Protein AF-A0A2R7KEZ8-F1 (afdb_monomer_lite)

pLDDT: mean 73.99, std 11.91, range [46.31, 89.0]

Secondary structure (DSSP, 8-state):
--SHHHHHHHHHHHHHHHHHHHHHHHHHHHHHHHHHHHHHHHHHTTS---TTS--GGG-TTSSHHHHHHHHHTT-HHHHHHHHHHHHHHHHHHHHHHHHHHHHHH----

Structure (mmCIF, N/CA/C/O backbone):
data_AF-A0A2R7KEZ8-F1
#
_entry.id   AF-A0A2R7KEZ8-F1
#
loop_
_atom_site.group_PDB
_atom_site.id
_atom_site.type_symbol
_atom_site.label_atom_id
_atom_site.label_alt_id
_atom_site.label_comp_id
_atom_site.label_asym_id
_atom_site.label_entity_id
_atom_site.label_seq_id
_atom_site.pdbx_PDB_ins_code
_atom_site.Cartn_x
_atom_site.Cartn_y
_atom_site.Cartn_z
_atom_site.occupancy
_atom_site.B_iso_or_equiv
_atom_site.auth_seq_id
_atom_site.auth_comp_id
_atom_site.auth_asym_id
_atom_site.auth_atom_id
_atom_site.pdbx_PDB_model_num
ATOM 1 N N . MET A 1 1 ? -35.814 -7.122 31.284 1.00 46.31 1 MET A N 1
ATOM 2 C CA . MET A 1 1 ? -34.596 -7.934 31.046 1.00 46.31 1 MET A CA 1
ATOM 3 C C . MET A 1 1 ? -34.205 -7.962 29.551 1.00 46.31 1 MET A C 1
ATOM 5 O O . MET A 1 1 ? -33.926 -9.023 29.018 1.00 46.31 1 MET A O 1
ATOM 9 N N . MET A 1 2 ? -34.173 -6.813 28.847 1.00 48.31 2 MET A N 1
ATOM 10 C CA . MET A 1 2 ? -34.142 -6.778 27.364 1.00 48.31 2 MET A CA 1
ATOM 11 C C . MET A 1 2 ? -33.223 -5.681 26.782 1.00 48.31 2 MET A C 1
ATOM 13 O O . MET A 1 2 ? -33.579 -5.007 25.823 1.00 48.31 2 MET A O 1
ATOM 17 N N . LYS A 1 3 ? -32.047 -5.453 27.388 1.00 49.75 3 LYS A N 1
ATOM 18 C CA . LYS A 1 3 ? -31.067 -4.449 26.906 1.00 49.75 3 LYS A CA 1
ATOM 19 C C . LYS A 1 3 ? -29.722 -5.048 26.457 1.00 49.75 3 LYS A C 1
ATOM 21 O O . LYS A 1 3 ? -28.936 -4.357 25.828 1.00 49.75 3 LYS A O 1
ATOM 26 N N . LYS A 1 4 ? -29.479 -6.340 26.724 1.00 51.09 4 LYS A N 1
ATOM 27 C CA . LYS A 1 4 ? -28.204 -7.025 26.426 1.00 51.09 4 LYS A CA 1
ATOM 28 C C . LYS A 1 4 ? -28.063 -7.490 24.968 1.00 51.09 4 LYS A C 1
ATOM 30 O O . LYS A 1 4 ? -26.947 -7.579 24.478 1.00 51.09 4 LYS A O 1
ATOM 35 N N . SER A 1 5 ? -29.168 -7.759 24.263 1.00 54.31 5 SER A N 1
ATOM 36 C CA . SER A 1 5 ? -29.112 -8.305 22.897 1.00 54.31 5 SER A CA 1
ATOM 37 C C . SER A 1 5 ? -28.628 -7.283 21.869 1.00 54.31 5 SER A C 1
ATOM 39 O O . SER A 1 5 ? -27.780 -7.618 21.053 1.00 54.31 5 SER A O 1
ATOM 41 N N . LYS A 1 6 ? -29.098 -6.028 21.928 1.00 53.88 6 LYS A N 1
ATOM 42 C CA . LYS A 1 6 ? -28.730 -5.005 20.932 1.00 53.88 6 LYS A CA 1
ATOM 43 C C . LYS A 1 6 ? -27.226 -4.714 20.875 1.00 53.88 6 LYS A C 1
ATOM 45 O O . LYS A 1 6 ? -26.713 -4.526 19.781 1.00 53.88 6 LYS A O 1
ATOM 50 N N . HIS A 1 7 ? -26.534 -4.714 22.016 1.00 55.72 7 HIS A N 1
ATOM 51 C CA . HIS A 1 7 ? -25.083 -4.491 22.053 1.00 55.72 7 HIS A CA 1
ATOM 52 C C . HIS A 1 7 ? -24.303 -5.672 21.468 1.00 55.72 7 HIS A C 1
ATOM 54 O O . HIS A 1 7 ? -23.367 -5.468 20.710 1.00 55.72 7 HIS A O 1
ATOM 60 N N . TYR A 1 8 ? -24.741 -6.905 21.744 1.00 59.47 8 TYR A N 1
ATOM 61 C CA . TYR A 1 8 ? -24.075 -8.106 21.237 1.00 59.47 8 TYR A CA 1
ATOM 62 C C . TYR A 1 8 ? -24.148 -8.223 19.707 1.00 59.47 8 TYR A C 1
ATOM 64 O O . TYR A 1 8 ? -23.199 -8.674 19.074 1.00 59.47 8 TYR A O 1
ATOM 72 N N . PHE A 1 9 ? -25.268 -7.806 19.106 1.00 59.72 9 PHE A N 1
ATOM 73 C CA . PHE A 1 9 ? -25.386 -7.734 17.648 1.00 59.72 9 PHE A CA 1
ATOM 74 C C . PHE A 1 9 ? -24.511 -6.616 17.069 1.00 59.72 9 PHE A C 1
ATOM 76 O O . PHE A 1 9 ? -23.752 -6.885 16.147 1.00 59.72 9 PHE A O 1
ATOM 83 N N . ALA A 1 10 ? -24.523 -5.419 17.669 1.00 63.66 10 ALA A N 1
ATOM 84 C CA . ALA A 1 10 ? -23.701 -4.299 17.211 1.00 63.66 10 ALA A CA 1
ATOM 85 C C . ALA A 1 10 ? -22.187 -4.596 17.267 1.00 63.66 10 ALA A C 1
ATOM 87 O O . ALA A 1 10 ? -21.489 -4.340 16.289 1.00 63.66 10 ALA A O 1
ATOM 88 N N . ASP A 1 11 ? -21.683 -5.201 18.349 1.00 66.19 11 ASP A N 1
ATOM 89 C CA . ASP A 1 11 ? -20.265 -5.593 18.455 1.00 66.19 11 ASP A CA 1
ATOM 90 C C . ASP A 1 11 ? -19.882 -6.658 17.431 1.00 66.19 11 ASP A C 1
ATOM 92 O O . ASP A 1 11 ? -18.816 -6.599 16.812 1.00 66.19 11 ASP A O 1
ATOM 96 N N . LYS A 1 12 ? -20.763 -7.644 17.229 1.00 71.69 12 LYS A N 1
ATOM 97 C CA . LYS A 1 12 ? -20.532 -8.712 16.258 1.00 71.69 12 LYS A CA 1
ATOM 98 C C . LYS A 1 12 ? -20.501 -8.160 14.834 1.00 71.69 12 LYS A C 1
ATOM 100 O O . LYS A 1 12 ? -19.637 -8.560 14.055 1.00 71.69 12 LYS A O 1
ATOM 105 N N . ASP A 1 13 ? -21.379 -7.214 14.515 1.00 75.56 13 ASP A N 1
ATOM 106 C CA . ASP A 1 13 ? -21.405 -6.542 13.217 1.00 75.56 13 ASP A CA 1
ATOM 107 C C . ASP A 1 13 ? -20.124 -5.721 12.994 1.00 75.56 13 ASP A C 1
ATOM 109 O O . ASP A 1 13 ? -19.510 -5.820 11.932 1.00 75.56 13 ASP A O 1
ATOM 113 N N . VAL A 1 14 ? -19.641 -4.997 14.011 1.00 73.38 14 VAL A N 1
ATOM 114 C CA . VAL A 1 14 ? -18.378 -4.236 13.941 1.00 73.38 14 VAL A CA 1
ATOM 115 C C . VAL A 1 14 ? -17.174 -5.156 13.720 1.00 73.38 14 VAL A C 1
ATOM 117 O O . VAL A 1 14 ? -16.351 -4.887 12.843 1.00 73.38 14 VAL A O 1
ATOM 120 N N . GLN A 1 15 ? -17.078 -6.275 14.443 1.00 75.94 15 GLN A N 1
ATOM 121 C CA . GLN A 1 15 ? -15.993 -7.246 14.253 1.00 75.94 15 GLN A CA 1
ATOM 122 C C . GLN A 1 15 ? -16.012 -7.878 12.853 1.00 75.94 15 GLN A C 1
ATOM 124 O O . GLN A 1 15 ? -14.956 -8.073 12.245 1.00 75.94 15 GLN A O 1
ATOM 129 N N . VAL A 1 16 ? -17.200 -8.164 12.311 1.00 80.62 16 VAL A N 1
ATOM 130 C CA . VAL A 1 16 ? -17.361 -8.699 10.950 1.00 80.62 16 VAL A CA 1
ATOM 131 C C . VAL A 1 16 ? -16.988 -7.657 9.895 1.00 80.62 16 VAL A C 1
ATOM 133 O O . VAL A 1 16 ? -16.292 -7.993 8.933 1.00 80.62 16 VAL A O 1
ATOM 136 N N . ILE A 1 17 ? -17.382 -6.394 10.077 1.00 78.50 17 ILE A N 1
ATOM 137 C CA . ILE A 1 17 ? -17.011 -5.287 9.183 1.00 78.50 17 ILE A CA 1
ATOM 138 C C . ILE A 1 17 ? -15.492 -5.095 9.185 1.00 78.50 17 ILE A C 1
ATOM 140 O O . ILE A 1 17 ? -14.886 -5.045 8.114 1.00 78.50 17 ILE A O 1
ATOM 144 N N . LEU A 1 18 ? -14.863 -5.072 10.365 1.00 76.81 18 LEU A N 1
ATOM 145 C CA . LEU A 1 18 ? -13.409 -4.969 10.500 1.00 76.81 18 LEU A CA 1
ATOM 146 C C . LEU A 1 18 ? -12.700 -6.145 9.817 1.00 76.81 18 LEU A C 1
ATOM 148 O O . LEU A 1 18 ? -11.789 -5.936 9.018 1.00 76.81 18 LEU A O 1
ATOM 152 N N . GLY A 1 19 ? -13.146 -7.381 10.057 1.00 78.81 19 GLY A N 1
ATOM 153 C CA . GLY A 1 19 ? -12.579 -8.564 9.404 1.00 78.81 19 GLY A CA 1
ATOM 154 C C . GLY A 1 19 ? -12.729 -8.546 7.877 1.00 78.81 19 GLY A C 1
ATOM 155 O O . GLY A 1 19 ? -11.814 -8.947 7.153 1.00 78.81 19 GLY A O 1
ATOM 156 N N . THR A 1 20 ? -13.860 -8.044 7.376 1.00 82.69 20 THR A N 1
ATOM 157 C CA . THR A 1 20 ? -14.147 -7.961 5.936 1.00 82.69 20 THR A CA 1
ATOM 158 C C . THR A 1 20 ? -13.317 -6.873 5.264 1.00 82.69 20 THR A C 1
ATOM 160 O O . THR A 1 20 ? -12.714 -7.130 4.223 1.00 82.69 20 THR A O 1
ATOM 163 N N . LEU A 1 21 ? -13.208 -5.693 5.879 1.00 79.62 21 LEU A N 1
ATOM 164 C CA . LEU A 1 21 ? -12.395 -4.584 5.380 1.00 79.62 21 LEU A CA 1
ATOM 165 C C . LEU A 1 21 ? -10.924 -4.992 5.236 1.00 79.62 21 LEU A C 1
ATOM 167 O O . LEU A 1 21 ? -10.302 -4.724 4.209 1.00 79.62 21 LEU A O 1
ATOM 171 N N . LEU A 1 22 ? -10.395 -5.728 6.217 1.00 78.06 22 LEU A N 1
ATOM 172 C CA . LEU A 1 22 ? -9.034 -6.265 6.163 1.00 78.06 22 LEU A CA 1
ATOM 173 C C . LEU A 1 22 ? -8.850 -7.254 5.008 1.00 78.06 22 LEU A C 1
ATOM 175 O O . LEU A 1 22 ? -7.879 -7.162 4.259 1.00 78.06 22 LEU A O 1
ATOM 179 N N . ARG A 1 23 ? -9.791 -8.189 4.833 1.00 83.94 23 ARG A N 1
ATOM 180 C CA . ARG A 1 23 ? -9.716 -9.188 3.758 1.00 83.94 23 ARG A CA 1
ATOM 181 C C . ARG A 1 23 ? -9.755 -8.530 2.378 1.00 83.94 23 ARG A C 1
ATOM 183 O O . ARG A 1 23 ? -8.964 -8.893 1.512 1.00 83.94 23 ARG A O 1
ATOM 190 N N . VAL A 1 24 ? -10.632 -7.544 2.195 1.00 86.50 24 VAL A N 1
ATOM 191 C CA . VAL A 1 24 ? -10.744 -6.770 0.950 1.00 86.50 24 VAL A CA 1
ATOM 192 C C . VAL A 1 24 ? -9.455 -5.993 0.675 1.00 86.50 24 VAL A C 1
ATOM 194 O O . VAL A 1 24 ? -8.959 -6.040 -0.448 1.00 86.50 24 VAL A O 1
ATOM 197 N N . GLY A 1 25 ? -8.866 -5.348 1.689 1.00 80.69 25 GLY A N 1
ATOM 198 C CA . GLY A 1 25 ? -7.610 -4.604 1.542 1.00 80.69 25 GLY A CA 1
ATOM 199 C C . GLY A 1 25 ? -6.441 -5.477 1.078 1.00 80.69 25 GLY A C 1
ATOM 200 O O . GLY A 1 25 ? -5.718 -5.106 0.150 1.00 80.69 25 GLY A O 1
ATOM 201 N N . VAL A 1 26 ? -6.296 -6.676 1.655 1.00 84.19 26 VAL A N 1
ATOM 202 C CA . VAL A 1 26 ? -5.250 -7.630 1.249 1.00 84.19 26 VAL A CA 1
ATOM 203 C C . VAL A 1 26 ? -5.470 -8.115 -0.184 1.00 84.19 26 VAL A C 1
ATOM 205 O O . VAL A 1 26 ? -4.536 -8.087 -0.983 1.00 84.19 26 VAL A O 1
ATOM 208 N N . ILE A 1 27 ? -6.697 -8.515 -0.535 1.00 87.12 27 ILE A N 1
ATOM 209 C CA . ILE A 1 27 ? -7.023 -9.006 -1.885 1.00 87.12 27 ILE A CA 1
ATOM 210 C C . ILE A 1 27 ? -6.776 -7.918 -2.937 1.00 87.12 27 ILE A C 1
ATOM 212 O O . ILE A 1 27 ? -6.194 -8.196 -3.990 1.00 87.12 27 ILE A O 1
ATOM 216 N N . LEU A 1 28 ? -7.172 -6.676 -2.650 1.00 84.94 28 LEU A N 1
ATOM 217 C CA . LEU A 1 28 ? -6.943 -5.542 -3.540 1.00 84.94 28 LEU A CA 1
ATOM 218 C C . LEU A 1 28 ? -5.443 -5.291 -3.737 1.00 84.94 28 LEU A C 1
ATOM 220 O O . LEU A 1 28 ? -4.983 -5.173 -4.871 1.00 84.94 28 LEU A O 1
ATOM 224 N N . SER A 1 29 ? -4.672 -5.284 -2.649 1.00 77.56 29 SER A N 1
ATOM 225 C CA . SER A 1 29 ? -3.224 -5.065 -2.696 1.00 77.56 29 SER A CA 1
ATOM 226 C C . SER A 1 29 ? -2.507 -6.168 -3.480 1.00 77.56 29 SER A C 1
ATOM 228 O O . SER A 1 29 ? -1.693 -5.872 -4.353 1.00 77.56 29 SER A O 1
ATOM 230 N N . MET A 1 30 ? -2.857 -7.438 -3.239 1.00 84.75 30 MET A N 1
ATOM 231 C CA . MET A 1 30 ? -2.334 -8.571 -4.011 1.00 84.75 30 MET A CA 1
ATOM 232 C C . MET A 1 30 ? -2.651 -8.426 -5.499 1.00 84.75 30 MET A C 1
ATOM 234 O O . MET A 1 30 ? -1.771 -8.640 -6.327 1.00 84.75 30 MET A O 1
ATOM 238 N N . SER A 1 31 ? -3.874 -8.019 -5.842 1.00 89.00 31 SER A N 1
ATOM 239 C CA . SER A 1 31 ? -4.285 -7.825 -7.236 1.00 89.00 31 SER A CA 1
ATOM 240 C C . SER A 1 31 ? -3.463 -6.729 -7.921 1.00 89.00 31 SER A C 1
ATOM 242 O O . SER A 1 31 ? -2.977 -6.930 -9.031 1.00 89.00 31 SER A O 1
ATOM 244 N N . VAL A 1 32 ? -3.245 -5.593 -7.247 1.00 85.56 32 VAL A N 1
ATOM 245 C CA . VAL A 1 32 ? -2.443 -4.475 -7.774 1.00 85.56 32 VAL A CA 1
ATOM 246 C C . VAL A 1 32 ? -0.979 -4.877 -7.969 1.00 85.56 32 VAL A C 1
ATOM 248 O O . VAL A 1 32 ? -0.421 -4.626 -9.036 1.00 85.56 32 VAL A O 1
ATOM 251 N N . VAL A 1 33 ? -0.363 -5.536 -6.980 1.00 80.81 33 VAL A N 1
ATOM 252 C CA . VAL A 1 33 ? 1.028 -6.018 -7.084 1.00 80.81 33 VAL A CA 1
ATOM 253 C C . VAL A 1 33 ? 1.170 -7.025 -8.218 1.00 80.81 33 VAL A C 1
ATOM 255 O O . VAL A 1 33 ? 2.127 -6.954 -8.984 1.00 80.81 33 VAL A O 1
ATOM 258 N N . LEU A 1 34 ? 0.217 -7.946 -8.350 1.00 87.00 34 LEU A N 1
ATOM 259 C CA . LEU A 1 34 ? 0.257 -8.991 -9.366 1.00 87.00 34 LEU A CA 1
ATOM 260 C C . LEU A 1 34 ? 0.109 -8.397 -10.774 1.00 87.00 34 LEU A C 1
ATOM 262 O O . LEU A 1 34 ? 0.880 -8.751 -11.663 1.00 87.00 34 LEU A O 1
ATOM 266 N N . LEU A 1 35 ? -0.790 -7.426 -10.963 1.00 86.75 35 LEU A N 1
ATOM 267 C CA . LEU A 1 35 ? -0.907 -6.671 -12.215 1.00 86.75 35 LEU A CA 1
ATOM 268 C C . LEU A 1 35 ? 0.373 -5.886 -12.538 1.00 86.75 35 LEU A C 1
ATOM 270 O O . LEU A 1 35 ? 0.880 -5.980 -13.656 1.00 86.75 35 LEU A O 1
ATOM 274 N N . GLY A 1 36 ? 0.929 -5.157 -11.566 1.00 79.19 36 GLY A N 1
ATOM 275 C CA . GLY A 1 36 ? 2.191 -4.428 -11.735 1.00 79.19 36 GLY A CA 1
ATOM 276 C C . GLY A 1 36 ? 3.358 -5.354 -12.083 1.00 79.19 36 GLY A C 1
ATOM 277 O O . GLY A 1 36 ? 4.138 -5.056 -12.985 1.00 79.19 36 GLY A O 1
ATOM 278 N N . GLY A 1 37 ? 3.432 -6.514 -11.427 1.00 79.50 37 GLY A N 1
ATOM 279 C CA . GLY A 1 37 ? 4.425 -7.551 -11.689 1.00 79.50 37 GLY A CA 1
ATOM 280 C C . GLY A 1 37 ? 4.308 -8.147 -13.091 1.00 79.50 37 GLY A C 1
ATOM 281 O O . GLY A 1 37 ? 5.319 -8.280 -13.776 1.00 79.50 37 GLY A O 1
ATOM 282 N N . ILE A 1 38 ? 3.089 -8.445 -13.559 1.00 85.44 38 ILE A N 1
ATOM 283 C CA . ILE A 1 38 ? 2.860 -8.921 -14.933 1.00 85.44 38 ILE A CA 1
ATOM 284 C C . ILE A 1 38 ? 3.330 -7.873 -15.947 1.00 85.44 38 ILE A C 1
ATOM 286 O O . ILE A 1 38 ? 4.094 -8.203 -16.851 1.00 85.44 38 ILE A O 1
ATOM 290 N N . ILE A 1 39 ? 2.925 -6.608 -15.787 1.00 81.44 39 ILE A N 1
ATOM 291 C CA . ILE A 1 39 ? 3.327 -5.516 -16.691 1.00 81.44 39 ILE A CA 1
ATOM 292 C C . ILE A 1 39 ? 4.851 -5.352 -16.696 1.00 81.44 39 ILE A C 1
ATOM 294 O O . ILE A 1 39 ? 5.459 -5.211 -17.757 1.00 81.44 39 ILE A O 1
ATOM 298 N N . TYR A 1 40 ? 5.482 -5.415 -15.523 1.00 75.94 40 TYR A N 1
ATOM 299 C CA . TYR A 1 40 ? 6.932 -5.333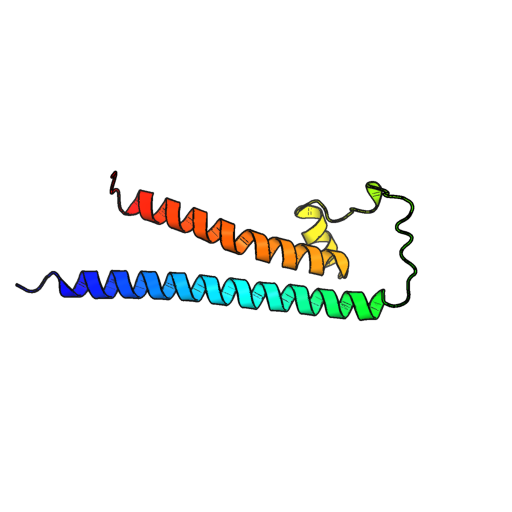 -15.393 1.00 75.94 40 TYR A CA 1
ATOM 300 C C . TYR A 1 40 ? 7.643 -6.479 -16.114 1.00 75.94 40 TYR A C 1
ATOM 302 O O . TYR A 1 40 ? 8.575 -6.230 -16.875 1.00 75.94 40 TYR A O 1
ATOM 310 N N . LEU A 1 41 ? 7.185 -7.722 -15.939 1.00 79.81 41 LEU A N 1
ATOM 311 C CA . LEU A 1 41 ? 7.760 -8.881 -16.624 1.00 79.81 41 LEU A CA 1
ATOM 312 C C . LEU A 1 41 ? 7.580 -8.802 -18.145 1.00 79.81 41 LEU A C 1
ATOM 314 O O . LEU A 1 41 ? 8.490 -9.172 -18.882 1.00 79.81 41 LEU A O 1
ATOM 318 N N . LEU A 1 42 ? 6.450 -8.278 -18.626 1.00 78.81 42 LEU A N 1
ATOM 319 C CA . LEU A 1 42 ? 6.218 -8.087 -20.060 1.00 78.81 42 LEU A CA 1
ATOM 320 C C . LEU A 1 42 ? 7.140 -7.017 -20.664 1.00 78.81 42 LEU A C 1
ATOM 322 O O . LEU A 1 42 ? 7.661 -7.222 -21.759 1.00 78.81 42 LEU A O 1
ATOM 326 N N . HIS A 1 43 ? 7.370 -5.901 -19.964 1.00 68.56 43 HIS A N 1
ATOM 327 C CA . HIS A 1 43 ? 8.218 -4.813 -20.468 1.00 68.56 43 HIS A CA 1
ATOM 328 C C . HIS A 1 43 ? 9.720 -5.044 -20.260 1.00 68.56 43 HIS A C 1
ATOM 330 O O . HIS A 1 43 ? 10.517 -4.715 -21.134 1.00 68.56 43 HIS A O 1
ATOM 336 N N . HIS A 1 44 ? 10.119 -5.599 -19.116 1.00 68.25 44 HIS A N 1
ATOM 337 C CA . HIS A 1 44 ? 11.520 -5.703 -18.696 1.00 68.25 44 HIS A CA 1
ATOM 338 C C . HIS A 1 44 ? 12.040 -7.145 -18.617 1.00 68.25 44 HIS A C 1
ATOM 340 O O . HIS A 1 44 ? 13.216 -7.343 -18.326 1.00 68.25 44 HIS A O 1
ATOM 346 N N . GLY A 1 45 ? 11.234 -8.163 -18.946 1.00 59.25 45 GLY A N 1
ATOM 347 C CA . GLY A 1 45 ? 11.622 -9.580 -18.848 1.00 59.25 45 GLY A CA 1
ATOM 348 C C . GLY A 1 45 ? 12.793 -10.025 -19.736 1.00 59.25 45 GLY A C 1
ATOM 349 O O . GLY A 1 45 ? 13.252 -11.156 -19.607 1.00 59.25 45 GLY A O 1
ATOM 350 N N . LYS A 1 46 ? 13.295 -9.160 -20.628 1.00 59.56 46 LYS A N 1
ATOM 351 C CA . LYS A 1 46 ? 14.464 -9.414 -21.494 1.00 59.56 46 LYS A CA 1
ATOM 352 C C . LYS A 1 46 ? 15.680 -8.530 -21.176 1.00 59.56 46 LYS A C 1
ATOM 354 O O . LYS A 1 46 ? 16.707 -8.666 -21.836 1.00 59.56 46 LYS A O 1
ATOM 359 N N . GLY A 1 47 ? 15.576 -7.614 -20.212 1.00 54.16 47 GLY A N 1
ATOM 360 C CA . GLY A 1 47 ? 16.668 -6.715 -19.839 1.00 54.16 47 GLY A CA 1
ATOM 361 C C . GLY A 1 47 ? 17.596 -7.364 -18.816 1.00 54.16 47 GLY A C 1
ATOM 362 O O . GLY A 1 47 ? 17.157 -7.715 -17.725 1.00 54.16 47 GLY A O 1
ATOM 363 N N . LEU A 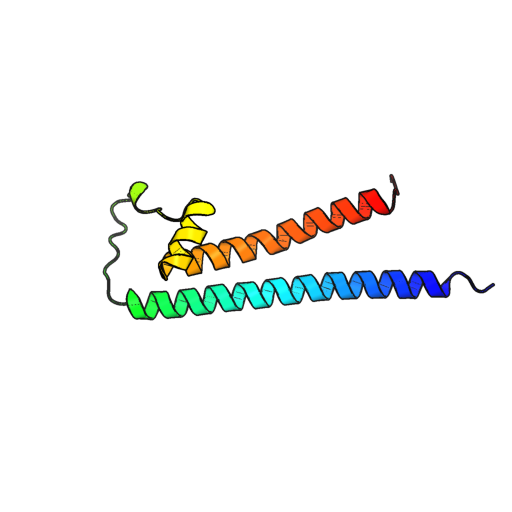1 48 ? 18.882 -7.509 -19.144 1.00 52.12 48 LEU A N 1
ATOM 364 C CA . LEU A 1 48 ? 19.915 -7.893 -18.180 1.00 52.12 48 LEU A CA 1
ATOM 365 C C . LEU A 1 48 ? 20.045 -6.781 -17.131 1.00 52.12 48 LEU A C 1
ATOM 367 O O . LEU A 1 48 ? 20.665 -5.748 -17.378 1.00 52.12 48 LEU A O 1
ATOM 371 N N . VAL A 1 49 ? 19.424 -6.971 -15.969 1.00 57.28 49 VAL A N 1
ATOM 372 C CA . VAL A 1 49 ? 19.621 -6.083 -14.823 1.00 57.28 49 VAL A CA 1
ATOM 373 C C . VAL A 1 49 ? 20.979 -6.428 -14.222 1.00 57.28 49 VAL A C 1
ATOM 375 O O . VAL A 1 49 ? 21.160 -7.492 -13.633 1.00 57.28 49 VAL A O 1
ATOM 378 N N . ASP A 1 50 ? 21.960 -5.551 -14.422 1.00 55.59 50 ASP A N 1
ATOM 379 C CA . ASP A 1 50 ? 23.279 -5.717 -13.822 1.00 55.59 50 ASP A CA 1
ATOM 380 C C . ASP A 1 50 ? 23.209 -5.374 -12.326 1.00 55.59 50 ASP A C 1
ATOM 382 O O . ASP A 1 50 ? 23.193 -4.208 -11.929 1.00 55.59 50 ASP A O 1
ATOM 386 N N . TYR A 1 51 ? 23.116 -6.414 -11.495 1.00 60.66 51 TYR A N 1
ATOM 387 C CA . TYR A 1 51 ? 23.107 -6.314 -10.034 1.00 60.66 51 TYR A CA 1
ATOM 388 C C . TYR A 1 51 ? 24.512 -6.140 -9.432 1.00 60.66 51 TYR A C 1
ATOM 390 O O . TYR A 1 51 ? 24.632 -6.062 -8.210 1.00 60.66 51 TYR A O 1
ATOM 398 N N . LYS A 1 52 ? 25.590 -6.083 -10.236 1.00 59.97 52 LYS A N 1
ATOM 399 C CA . LYS A 1 52 ? 26.956 -5.929 -9.698 1.00 59.97 52 LYS A CA 1
ATOM 400 C C . LYS A 1 52 ? 27.222 -4.561 -9.079 1.00 59.97 52 LYS A C 1
ATOM 402 O O . LYS A 1 52 ? 28.116 -4.452 -8.245 1.00 59.97 52 LYS A O 1
ATOM 407 N N . VAL A 1 53 ? 26.473 -3.532 -9.473 1.00 60.91 53 VAL A N 1
ATOM 408 C CA . VAL A 1 53 ? 26.638 -2.168 -8.960 1.00 60.91 53 VAL A CA 1
ATOM 409 C C . VAL A 1 53 ? 25.339 -1.732 -8.299 1.00 60.91 53 VAL A C 1
ATOM 411 O O . VAL A 1 53 ?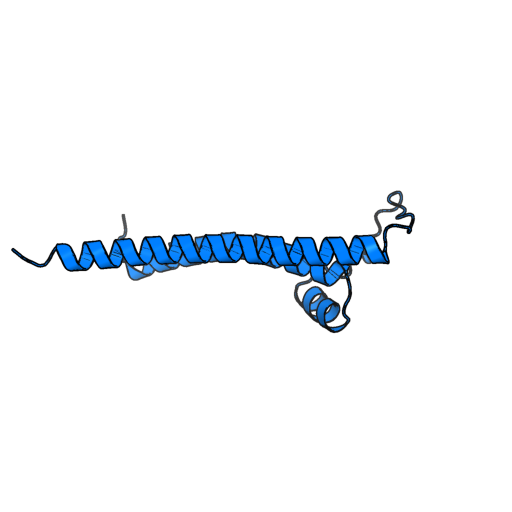 24.347 -1.444 -8.972 1.00 60.91 53 VAL A O 1
ATOM 414 N N . PHE A 1 54 ? 25.343 -1.691 -6.965 1.00 56.59 54 PHE A N 1
ATOM 415 C CA . PHE A 1 54 ? 24.238 -1.133 -6.197 1.00 56.59 54 PHE A CA 1
ATOM 416 C C . PHE A 1 54 ? 24.281 0.391 -6.309 1.00 56.59 54 PHE A C 1
ATOM 418 O O . PHE A 1 54 ? 24.989 1.070 -5.568 1.00 56.59 54 PHE A O 1
ATOM 425 N N . ASP A 1 55 ? 23.560 0.918 -7.291 1.00 61.84 55 ASP A N 1
ATOM 426 C CA . ASP A 1 55 ? 23.434 2.351 -7.506 1.00 61.84 55 ASP A CA 1
ATOM 427 C C . ASP A 1 55 ? 22.151 2.860 -6.843 1.00 61.84 55 ASP A C 1
ATOM 429 O O . ASP A 1 55 ? 21.045 2.711 -7.371 1.00 61.84 55 ASP A O 1
ATOM 433 N N . SER A 1 56 ? 22.307 3.467 -5.667 1.00 54.44 56 SER A N 1
ATOM 434 C CA . SER A 1 56 ? 21.218 4.062 -4.889 1.00 54.44 56 SER A CA 1
ATOM 435 C C . SER A 1 56 ? 20.430 5.120 -5.676 1.00 54.44 56 SER A C 1
ATOM 437 O O . SER A 1 56 ? 19.277 5.383 -5.340 1.00 54.44 56 SER A O 1
ATOM 439 N N . SER A 1 57 ? 21.013 5.706 -6.735 1.00 56.59 57 SER A N 1
ATOM 440 C CA . SER A 1 57 ? 20.346 6.692 -7.598 1.00 56.59 57 SER A CA 1
ATOM 441 C C . SER A 1 57 ? 19.254 6.086 -8.490 1.00 56.59 57 SER A C 1
ATOM 443 O O . SER A 1 57 ? 18.337 6.791 -8.909 1.00 56.59 57 SER A O 1
ATOM 445 N N . LYS A 1 58 ? 19.282 4.765 -8.727 1.00 59.12 58 LYS A N 1
ATOM 446 C CA . LYS A 1 58 ? 18.237 4.055 -9.484 1.00 59.12 58 LYS A CA 1
ATOM 447 C C . LYS A 1 58 ? 16.967 3.810 -8.671 1.00 59.12 58 LYS A C 1
ATOM 449 O O . LYS A 1 58 ? 15.954 3.415 -9.243 1.00 59.12 58 LYS A O 1
ATOM 454 N N . ASN A 1 59 ? 16.984 4.068 -7.363 1.00 63.72 59 ASN A N 1
ATOM 455 C CA . ASN A 1 59 ? 15.837 3.865 -6.480 1.00 63.72 59 ASN A CA 1
ATOM 456 C C . ASN A 1 59 ? 14.850 5.050 -6.554 1.00 63.72 59 ASN A C 1
ATOM 458 O O . ASN A 1 59 ? 14.492 5.663 -5.549 1.00 63.72 59 ASN A O 1
ATOM 462 N N . GLN A 1 60 ? 14.423 5.389 -7.775 1.00 63.78 60 GLN A N 1
ATOM 463 C CA . GLN A 1 60 ? 13.632 6.586 -8.091 1.00 63.78 60 GLN A CA 1
ATOM 464 C C . GLN A 1 60 ? 12.251 6.606 -7.411 1.00 63.78 60 GLN A C 1
ATOM 466 O O . GLN A 1 60 ? 11.641 7.661 -7.299 1.00 63.78 60 GLN A O 1
ATOM 471 N N . TYR A 1 61 ? 11.778 5.465 -6.901 1.00 66.00 61 TYR A N 1
ATOM 472 C CA . TYR A 1 61 ? 10.444 5.305 -6.311 1.00 66.00 61 TYR A CA 1
ATOM 473 C C . TYR A 1 61 ? 10.462 5.044 -4.796 1.00 66.00 61 TYR A C 1
ATOM 475 O O . TYR A 1 61 ? 9.496 4.525 -4.249 1.00 66.00 61 TYR A O 1
ATOM 483 N N . ALA A 1 62 ? 11.542 5.417 -4.099 1.00 69.44 62 ALA A N 1
ATOM 484 C CA . ALA A 1 62 ? 11.645 5.289 -2.639 1.00 69.44 62 ALA A CA 1
ATOM 485 C C . ALA A 1 62 ? 10.831 6.341 -1.849 1.00 69.44 62 ALA A C 1
ATOM 487 O O . ALA A 1 62 ? 10.760 6.275 -0.624 1.00 69.44 62 ALA A O 1
ATOM 488 N N . SER A 1 63 ? 10.219 7.317 -2.530 1.00 81.00 63 SER A N 1
ATOM 489 C CA . SER A 1 63 ? 9.372 8.351 -1.925 1.00 81.00 63 SER A CA 1
ATOM 490 C C . SER A 1 63 ? 7.920 8.190 -2.363 1.00 81.00 63 SER A C 1
ATOM 492 O O . SER A 1 63 ? 7.651 7.958 -3.539 1.00 81.00 63 SER A O 1
ATOM 494 N N . ILE A 1 64 ? 6.975 8.393 -1.439 1.00 82.88 64 I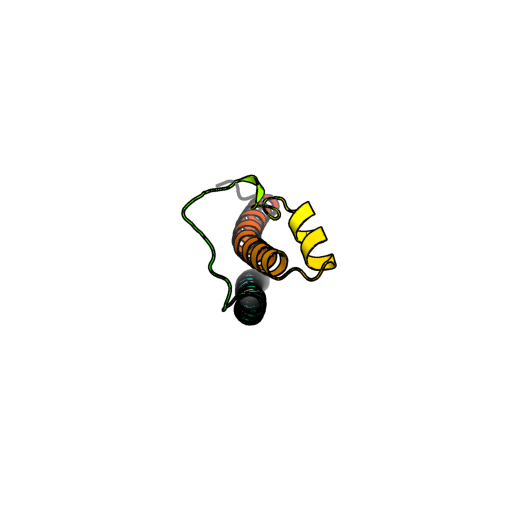LE A N 1
ATOM 495 C CA . ILE A 1 64 ? 5.529 8.333 -1.719 1.00 82.88 64 ILE A CA 1
ATOM 496 C C . ILE A 1 64 ? 5.159 9.276 -2.871 1.00 82.88 64 ILE A C 1
ATOM 498 O O . ILE A 1 64 ? 4.429 8.884 -3.776 1.00 82.88 64 ILE A O 1
ATOM 502 N N . LEU A 1 65 ? 5.706 10.496 -2.882 1.00 84.62 65 LEU A N 1
ATOM 503 C CA . LEU A 1 65 ? 5.459 11.461 -3.959 1.00 84.62 65 LEU A CA 1
ATOM 504 C C . LEU A 1 65 ? 5.961 10.940 -5.310 1.00 84.62 65 LEU A C 1
ATOM 506 O O . LEU A 1 65 ? 5.239 11.017 -6.302 1.00 84.62 65 LEU A O 1
ATOM 510 N N . ALA A 1 66 ? 7.151 10.338 -5.331 1.00 81.75 66 ALA A N 1
ATOM 511 C CA . ALA A 1 66 ? 7.730 9.770 -6.543 1.00 81.75 66 ALA A CA 1
ATOM 512 C C . ALA A 1 66 ? 6.935 8.557 -7.057 1.00 81.75 66 ALA A C 1
ATOM 514 O O . ALA A 1 66 ? 6.804 8.377 -8.265 1.00 81.75 66 ALA A O 1
ATOM 515 N N . ILE A 1 67 ? 6.337 7.761 -6.162 1.00 83.75 67 ILE A N 1
ATOM 516 C CA . ILE A 1 67 ? 5.406 6.686 -6.533 1.00 83.75 67 ILE A CA 1
ATOM 517 C C . ILE A 1 67 ? 4.179 7.274 -7.240 1.00 83.75 67 ILE A C 1
ATOM 519 O O . ILE A 1 67 ? 3.837 6.835 -8.336 1.00 83.75 67 ILE A O 1
ATOM 523 N N . PHE A 1 68 ? 3.537 8.297 -6.665 1.00 84.19 68 PHE A N 1
ATOM 524 C CA . PHE A 1 68 ? 2.362 8.929 -7.280 1.00 84.19 68 PHE A CA 1
ATOM 525 C C . PHE A 1 68 ? 2.677 9.585 -8.632 1.00 84.19 68 PHE A C 1
ATOM 527 O O . PHE A 1 68 ? 1.879 9.480 -9.566 1.00 84.19 68 PHE A O 1
ATOM 534 N N . GLU A 1 69 ? 3.831 10.239 -8.767 1.00 84.44 69 GLU A N 1
ATOM 535 C CA . GLU A 1 69 ? 4.290 10.777 -10.052 1.00 84.44 69 GLU A CA 1
ATOM 536 C C . GLU A 1 69 ? 4.600 9.670 -11.068 1.00 84.44 69 GLU A C 1
ATOM 538 O O . GLU A 1 69 ? 4.226 9.788 -12.236 1.00 84.44 69 GLU A O 1
ATOM 543 N N . GLY A 1 70 ? 5.214 8.570 -10.631 1.00 82.00 70 GLY A N 1
ATOM 544 C CA . GLY A 1 70 ? 5.504 7.409 -11.469 1.00 82.00 70 GLY A CA 1
ATOM 545 C C . GLY A 1 70 ? 4.242 6.702 -11.972 1.00 82.00 70 GLY A C 1
ATOM 546 O O . GLY A 1 70 ? 4.175 6.339 -13.145 1.00 82.00 70 GLY A O 1
ATOM 547 N N . ILE A 1 71 ? 3.193 6.598 -11.144 1.00 83.50 71 ILE A N 1
ATOM 548 C CA . ILE A 1 71 ? 1.880 6.082 -11.572 1.00 83.50 71 ILE A CA 1
ATOM 549 C C . ILE A 1 71 ? 1.283 6.973 -12.665 1.00 83.50 71 ILE A C 1
ATOM 551 O O . ILE A 1 71 ? 0.796 6.461 -13.672 1.00 83.50 71 ILE A O 1
ATOM 555 N N . LYS A 1 72 ? 1.349 8.306 -12.512 1.00 84.44 72 LYS A N 1
ATOM 556 C CA . LYS A 1 72 ? 0.877 9.248 -13.545 1.00 84.44 72 LYS A CA 1
ATOM 557 C C . LYS A 1 72 ? 1.646 9.105 -14.860 1.00 84.44 72 LYS A C 1
ATOM 559 O O . LYS A 1 72 ? 1.076 9.330 -15.922 1.00 84.44 72 LYS A O 1
ATOM 564 N N . ARG A 1 73 ? 2.923 8.726 -14.791 1.00 83.62 73 ARG A N 1
ATOM 565 C CA . ARG A 1 73 ? 3.779 8.439 -15.953 1.00 83.62 73 ARG A CA 1
ATOM 566 C C . ARG A 1 73 ? 3.613 7.014 -16.500 1.00 83.62 73 ARG A C 1
ATOM 568 O O . ARG A 1 73 ? 4.294 6.667 -17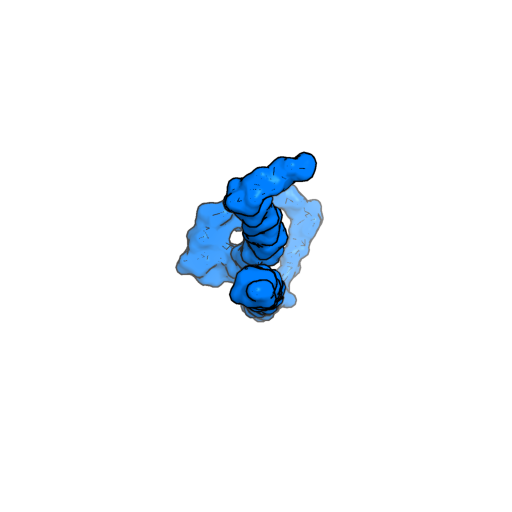.458 1.00 83.62 73 ARG A O 1
ATOM 575 N N . MET A 1 74 ? 2.712 6.212 -15.922 1.00 75.00 74 MET A N 1
ATOM 576 C CA . MET A 1 74 ? 2.503 4.794 -16.237 1.00 75.00 74 MET A CA 1
ATOM 577 C C . MET A 1 74 ? 3.777 3.941 -16.136 1.00 75.00 74 MET A C 1
ATOM 579 O O . MET A 1 74 ? 3.959 2.981 -16.885 1.00 75.00 74 MET A O 1
ATOM 583 N N . ASP A 1 75 ? 4.663 4.271 -15.193 1.00 80.31 75 ASP A N 1
ATOM 584 C CA . ASP A 1 75 ? 5.863 3.480 -14.944 1.00 80.31 75 ASP A CA 1
ATOM 585 C C . ASP A 1 75 ? 5.525 2.180 -14.194 1.00 80.31 75 ASP A C 1
ATOM 587 O O . ASP A 1 75 ? 4.878 2.177 -13.143 1.00 80.31 75 ASP A O 1
ATOM 591 N N . SER A 1 76 ? 5.992 1.052 -14.731 1.00 74.88 76 SER A N 1
ATOM 592 C CA . SER A 1 76 ? 5.743 -0.279 -14.161 1.00 74.88 76 SER A CA 1
ATOM 593 C C . SER A 1 76 ? 6.323 -0.483 -12.752 1.00 74.88 76 SER A C 1
ATOM 595 O O . SER A 1 76 ? 5.686 -1.128 -11.919 1.00 74.88 76 SER A O 1
ATOM 597 N N . GLN A 1 77 ? 7.494 0.082 -12.446 1.00 76.50 77 GLN A N 1
ATOM 598 C CA . GLN A 1 77 ? 8.117 -0.015 -11.123 1.00 76.50 77 GLN A CA 1
ATOM 599 C C . GLN A 1 77 ? 7.349 0.813 -10.088 1.00 76.50 77 GLN A C 1
ATOM 601 O O . GLN A 1 77 ? 7.203 0.380 -8.943 1.00 76.50 77 GLN A O 1
ATOM 606 N N . ALA A 1 78 ? 6.796 1.961 -10.493 1.00 82.31 78 ALA A N 1
ATOM 607 C CA . ALA A 1 78 ? 5.950 2.780 -9.628 1.00 82.31 78 ALA A CA 1
ATOM 608 C C . ALA A 1 78 ? 4.646 2.062 -9.245 1.00 82.31 78 ALA A C 1
ATOM 610 O O . ALA A 1 78 ? 4.234 2.116 -8.087 1.00 82.31 78 ALA A O 1
ATOM 611 N N . VAL A 1 79 ? 4.028 1.326 -10.177 1.00 81.00 79 VAL A N 1
ATOM 612 C CA . VAL A 1 79 ? 2.834 0.505 -9.891 1.00 81.00 79 VAL A CA 1
ATOM 613 C C . VAL A 1 79 ? 3.151 -0.611 -8.888 1.00 81.00 79 VAL A C 1
ATOM 615 O O . VAL A 1 79 ? 2.364 -0.855 -7.973 1.00 81.00 79 VAL A O 1
ATOM 618 N N . ILE A 1 80 ? 4.317 -1.257 -9.005 1.00 81.00 80 ILE A N 1
ATOM 619 C CA . ILE A 1 80 ? 4.757 -2.279 -8.040 1.00 81.00 80 ILE A CA 1
ATOM 620 C C . ILE A 1 80 ? 4.960 -1.665 -6.650 1.00 81.00 80 ILE A C 1
ATOM 622 O O . ILE A 1 80 ? 4.405 -2.169 -5.674 1.00 81.00 80 ILE A O 1
ATOM 626 N N . GLN A 1 81 ? 5.708 -0.562 -6.555 1.00 83.50 81 GLN A N 1
ATOM 627 C CA . GLN A 1 81 ? 5.940 0.157 -5.295 1.00 83.50 81 GLN A CA 1
ATOM 628 C C . GLN A 1 81 ? 4.632 0.632 -4.656 1.00 83.50 81 GLN A C 1
ATOM 630 O O . GLN A 1 81 ? 4.466 0.538 -3.443 1.00 83.50 81 GLN A O 1
ATOM 635 N N . PHE A 1 82 ? 3.664 1.068 -5.460 1.00 85.75 82 PHE A N 1
ATOM 636 C CA . PHE A 1 82 ? 2.334 1.414 -4.976 1.00 85.75 82 PHE A CA 1
ATOM 637 C C . PHE A 1 82 ? 1.584 0.210 -4.397 1.00 85.75 82 PHE A C 1
ATOM 639 O O . PHE A 1 82 ? 1.000 0.306 -3.321 1.00 85.75 82 PHE A O 1
ATOM 646 N N . GLY A 1 83 ? 1.634 -0.945 -5.063 1.00 82.69 83 GLY A N 1
ATOM 647 C CA . GLY A 1 83 ? 1.066 -2.178 -4.522 1.00 82.69 83 GLY A CA 1
ATOM 648 C C . GLY A 1 83 ? 1.715 -2.594 -3.194 1.00 82.69 83 GLY A C 1
ATOM 649 O O . GLY A 1 83 ? 1.015 -2.979 -2.259 1.00 82.69 83 GLY A O 1
ATOM 650 N N . VAL A 1 84 ? 3.038 -2.444 -3.068 1.00 85.69 84 VAL A N 1
ATOM 651 C CA . VAL A 1 84 ? 3.767 -2.671 -1.806 1.00 85.69 84 VAL A CA 1
ATOM 652 C C . VAL A 1 84 ? 3.353 -1.660 -0.732 1.00 85.69 84 VAL A C 1
ATOM 654 O O . VAL A 1 84 ? 3.122 -2.042 0.415 1.00 85.69 84 VAL A O 1
ATOM 657 N N . LEU A 1 85 ? 3.185 -0.387 -1.099 1.00 87.19 85 LEU A N 1
ATOM 658 C CA . LEU A 1 85 ? 2.686 0.652 -0.201 1.00 87.19 85 LEU A CA 1
ATOM 659 C C . LEU A 1 85 ? 1.293 0.294 0.337 1.00 87.19 85 LEU A C 1
ATOM 661 O O . LEU A 1 85 ? 1.061 0.425 1.535 1.00 87.19 85 LEU A O 1
ATOM 665 N N . LEU A 1 86 ? 0.393 -0.227 -0.505 1.00 83.31 86 LEU A N 1
ATOM 666 C CA . LEU A 1 86 ? -0.929 -0.711 -0.084 1.00 83.31 86 LEU A CA 1
ATOM 667 C C . LEU A 1 86 ? -0.850 -1.945 0.836 1.00 83.31 86 LEU A C 1
ATOM 669 O O . LEU A 1 86 ? -1.581 -2.027 1.831 1.00 83.31 86 LEU A O 1
ATOM 673 N N . LEU A 1 87 ? 0.073 -2.876 0.560 1.00 84.44 87 LEU A N 1
ATOM 674 C CA . LEU A 1 87 ? 0.320 -4.038 1.423 1.00 84.44 87 LEU A CA 1
ATOM 675 C C . LEU A 1 87 ? 0.775 -3.628 2.825 1.00 84.44 87 LEU A C 1
ATOM 677 O O . LEU A 1 87 ? 0.329 -4.234 3.795 1.00 84.44 87 LEU A O 1
ATOM 681 N N . ILE A 1 88 ? 1.622 -2.602 2.939 1.00 85.88 88 ILE A N 1
ATOM 682 C CA . ILE A 1 88 ? 2.071 -2.050 4.227 1.00 85.88 88 ILE A CA 1
ATOM 683 C C . ILE A 1 88 ? 0.986 -1.170 4.863 1.00 85.88 88 ILE A C 1
ATOM 685 O O . ILE A 1 88 ? 0.836 -1.151 6.083 1.00 85.88 88 ILE A O 1
ATOM 689 N N . PHE A 1 89 ? 0.186 -0.469 4.061 1.00 85.62 89 PHE A N 1
ATOM 690 C CA . PHE A 1 89 ? -0.910 0.356 4.560 1.00 85.62 89 PHE A CA 1
ATOM 691 C C . PHE A 1 89 ? -1.961 -0.481 5.300 1.00 85.62 89 PHE A C 1
ATOM 693 O O . PHE A 1 89 ? -2.420 -0.087 6.366 1.00 85.62 89 PHE A O 1
ATOM 700 N N . THR A 1 90 ? -2.279 -1.678 4.802 1.00 82.12 90 THR A N 1
ATOM 701 C CA . THR A 1 90 ? -3.279 -2.577 5.406 1.00 82.12 90 THR A CA 1
ATOM 702 C C . THR A 1 90 ? -3.028 -2.889 6.901 1.00 82.12 90 THR A C 1
ATOM 704 O O . THR A 1 90 ? -3.938 -2.685 7.712 1.00 82.12 90 THR A O 1
ATOM 707 N N . PRO A 1 91 ? -1.833 -3.345 7.339 1.00 82.69 91 PRO A N 1
ATOM 708 C CA . PRO A 1 91 ? -1.541 -3.527 8.760 1.00 82.69 91 PRO A CA 1
ATOM 709 C C . PRO A 1 91 ? -1.470 -2.205 9.538 1.00 82.69 91 PRO A C 1
ATOM 711 O O . PRO A 1 91 ? -1.831 -2.197 10.712 1.00 82.69 91 PRO A O 1
ATOM 714 N N . ILE A 1 92 ? -1.079 -1.083 8.921 1.00 86.94 92 ILE A N 1
ATOM 715 C CA . ILE A 1 92 ? -1.105 0.234 9.586 1.00 86.94 92 ILE A CA 1
ATOM 716 C C . ILE A 1 92 ? -2.545 0.632 9.918 1.00 86.94 92 ILE A C 1
ATOM 718 O O . ILE A 1 92 ? -2.844 0.974 11.060 1.00 86.94 92 ILE A O 1
ATOM 722 N N . THR A 1 93 ? -3.455 0.529 8.948 1.00 82.38 93 THR A N 1
ATOM 723 C CA . THR A 1 93 ? -4.885 0.791 9.136 1.00 82.38 93 THR A CA 1
ATOM 724 C C . THR A 1 93 ? -5.453 -0.039 10.282 1.00 82.38 93 THR A C 1
ATOM 726 O O . THR A 1 93 ? -6.214 0.479 11.095 1.00 82.38 93 THR A O 1
ATOM 729 N N . ARG A 1 94 ? -5.028 -1.301 10.412 1.00 78.19 94 ARG A N 1
ATOM 730 C CA . ARG A 1 94 ? -5.406 -2.160 11.540 1.00 78.19 94 ARG A CA 1
ATOM 731 C C . ARG A 1 94 ? -4.970 -1.580 12.888 1.00 78.19 94 ARG A C 1
ATOM 733 O O . ARG A 1 94 ? -5.792 -1.514 13.793 1.00 78.19 94 ARG A O 1
ATOM 740 N N . VAL A 1 95 ? -3.708 -1.171 13.028 1.00 85.44 95 VAL A N 1
ATOM 741 C CA . VAL A 1 95 ? -3.192 -0.580 14.279 1.00 85.44 95 VAL A CA 1
ATOM 742 C C . VAL A 1 95 ? -3.948 0.702 14.617 1.00 85.44 95 VAL A C 1
ATOM 744 O O . VAL A 1 95 ? -4.367 0.887 15.756 1.00 85.44 95 VAL A O 1
ATOM 747 N N . VAL A 1 96 ? -4.187 1.552 13.616 1.00 85.69 96 VAL A N 1
ATOM 748 C CA . VAL A 1 96 ? -4.952 2.793 13.776 1.00 85.69 96 VAL A CA 1
ATOM 749 C C . VAL A 1 96 ? -6.372 2.496 14.258 1.00 85.69 96 VAL A C 1
ATOM 751 O O . VAL A 1 96 ? -6.801 3.080 15.248 1.00 85.69 96 VAL A O 1
ATOM 754 N N . PHE A 1 97 ? -7.084 1.552 13.634 1.00 80.44 97 PHE A N 1
ATOM 755 C CA . PHE A 1 97 ? -8.419 1.157 14.088 1.00 80.44 97 PHE A CA 1
ATOM 756 C C . PHE A 1 97 ? -8.414 0.584 15.506 1.00 80.44 97 PHE A C 1
ATOM 758 O O . PHE A 1 97 ? -9.295 0.937 16.279 1.00 80.44 97 PHE A O 1
ATOM 765 N N . SER A 1 98 ? -7.420 -0.228 15.884 1.00 79.94 98 SER A N 1
ATOM 766 C CA . SER A 1 98 ? -7.291 -0.700 17.268 1.00 79.94 98 SER A CA 1
ATOM 767 C C . SER A 1 98 ? -7.130 0.464 18.248 1.00 79.94 98 SER A C 1
ATOM 769 O O . SER A 1 98 ? -7.827 0.497 19.256 1.00 79.94 98 SER A O 1
ATOM 771 N N . ILE A 1 99 ? -6.286 1.451 17.935 1.00 84.94 99 ILE A N 1
ATOM 772 C CA . ILE A 1 99 ? -6.112 2.653 18.768 1.00 84.94 99 ILE A CA 1
ATOM 773 C C . ILE A 1 99 ? -7.421 3.448 18.870 1.00 84.94 99 ILE A C 1
ATOM 775 O O . ILE A 1 99 ? -7.804 3.855 19.963 1.00 84.94 99 ILE A O 1
ATOM 779 N N . PHE A 1 100 ? -8.130 3.648 17.755 1.00 82.69 100 PHE A N 1
ATOM 780 C CA . PHE A 1 100 ? -9.422 4.341 17.753 1.00 82.69 100 PHE A CA 1
ATOM 781 C C . PHE A 1 100 ? -10.483 3.599 18.565 1.00 82.69 100 PHE A C 1
ATOM 783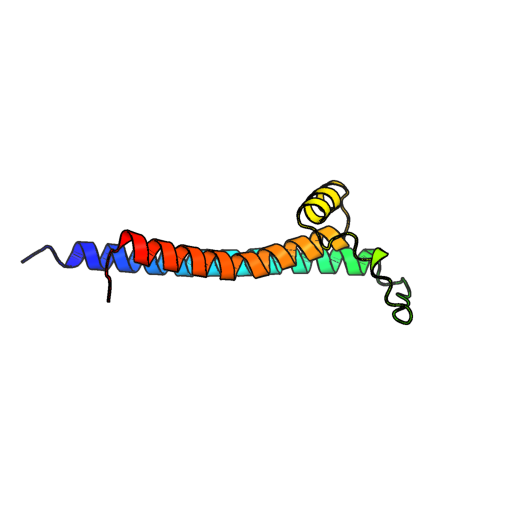 O O . PHE A 1 100 ? -11.201 4.244 19.325 1.00 82.69 100 PHE A O 1
ATOM 790 N N . SER A 1 101 ? -10.563 2.271 18.447 1.00 76.44 101 SER A N 1
ATOM 791 C CA . SER A 1 101 ? -11.446 1.448 19.277 1.00 76.44 101 SER A CA 1
ATOM 792 C C . SER A 1 101 ? -11.124 1.629 20.759 1.00 76.44 101 SER A C 1
ATOM 794 O O . SER A 1 101 ? -12.024 1.963 21.514 1.00 76.44 101 SER A O 1
ATOM 796 N N . PHE A 1 102 ? -9.852 1.556 21.168 1.00 76.19 102 PHE A N 1
ATOM 797 C CA . PHE A 1 102 ? -9.456 1.808 22.562 1.00 76.19 102 PHE A CA 1
ATOM 798 C C . PHE A 1 102 ? -9.814 3.223 23.052 1.00 76.19 102 PHE A C 1
ATOM 800 O O . PHE A 1 102 ? -10.306 3.389 24.167 1.00 76.19 102 PHE A O 1
ATOM 807 N N . LEU A 1 103 ? -9.599 4.254 22.227 1.00 81.94 103 LEU A N 1
ATOM 808 C CA . LEU A 1 103 ? -9.913 5.644 22.584 1.00 81.94 103 LEU A CA 1
ATOM 809 C C . LEU A 1 103 ? -11.420 5.892 22.729 1.00 81.94 103 LEU A C 1
ATOM 811 O O . LEU A 1 103 ? -11.840 6.590 23.652 1.00 81.94 103 LEU A O 1
ATOM 815 N N . ILE A 1 104 ? -12.225 5.348 21.812 1.00 74.19 104 ILE A N 1
ATOM 816 C CA . ILE A 1 104 ? -13.687 5.500 21.809 1.00 74.19 104 ILE A CA 1
ATOM 817 C C . ILE A 1 104 ? -14.314 4.698 22.945 1.00 74.19 104 ILE A C 1
ATOM 819 O O . ILE A 1 104 ? -15.207 5.197 23.627 1.00 74.19 104 ILE A O 1
ATOM 823 N N . GLU A 1 105 ? -13.845 3.471 23.153 1.00 68.75 105 GLU A N 1
ATOM 824 C CA . GLU A 1 105 ? -14.388 2.561 24.158 1.00 68.75 105 GLU A CA 1
ATOM 825 C C . GLU A 1 105 ? -14.024 3.008 25.583 1.00 68.75 105 GLU A C 1
ATOM 827 O O . GLU A 1 105 ? -14.689 2.605 26.532 1.00 68.75 105 GLU A O 1
ATOM 832 N N . ARG A 1 106 ? -13.047 3.925 25.740 1.00 62.22 106 ARG A N 1
ATOM 833 C CA . ARG A 1 106 ? -12.600 4.516 27.022 1.00 62.22 106 ARG A CA 1
ATOM 834 C C . ARG A 1 106 ? -12.292 3.486 28.113 1.00 62.22 106 ARG A C 1
ATOM 836 O O . ARG A 1 106 ? -12.166 3.871 29.278 1.00 62.22 106 ARG A O 1
ATOM 843 N N . ASP A 1 107 ? -12.136 2.218 27.755 1.00 55.09 107 ASP A N 1
ATOM 844 C CA . ASP A 1 107 ? -11.787 1.173 28.699 1.00 55.09 107 ASP A CA 1
ATOM 845 C C . ASP A 1 107 ? -10.268 1.202 28.865 1.00 55.09 107 ASP A C 1
ATOM 847 O O . ASP A 1 107 ? -9.499 0.541 28.164 1.00 55.09 107 ASP A O 1
ATOM 851 N N . TYR A 1 108 ? -9.844 2.097 29.759 1.00 54.41 108 TYR A N 1
ATOM 852 C CA . TYR A 1 108 ? -8.608 1.925 30.499 1.00 54.41 108 TYR A CA 1
ATOM 853 C C . TYR A 1 108 ? -8.752 0.617 31.278 1.00 54.41 108 TYR A C 1
ATOM 855 O O . TYR A 1 108 ? -9.369 0.598 32.343 1.00 54.41 108 TYR A O 1
ATOM 863 N N . MET A 1 109 ? -8.200 -0.465 30.734 1.00 46.34 109 MET A N 1
ATOM 864 C CA . MET A 1 109 ? -7.670 -1.524 31.588 1.00 46.34 109 MET A CA 1
ATOM 865 C C . MET A 1 109 ? -6.335 -1.066 32.165 1.00 46.34 109 MET A C 1
ATOM 867 O O . MET A 1 109 ? -5.528 -0.496 31.392 1.00 46.34 109 MET A O 1
#

Radius of gyration: 20.79 Å; chains: 1; bounding box: 62×21×53 Å

Sequence (109 aa):
MMKKSKHYFADKDVQVILGTLLRVGVILSMSVVLLGGIIYLLHHGKGLVDYKVFDSSKNQYASILAIFEGIKRMDSQAVIQFGVLLLIFTPITRVVFSIFSFLIERDYM

Foldseek 3Di:
DPDPPVVVVVVVVVVVVLVVVLVVLQVVLVVQLVVLVVVCCVVCVPPDDPPVDPDPVVPQQPDPVSLVVCVVVVHSVSSNVVSVVSVVVSVVVVVVVVVVCCVVVVDPD